Protein AF-A0A482CZC9-F1 (afdb_monomer_lite)

Secondary structure (DSSP, 8-state):
-HHHHHHHH-GGGSEETTEEEEEHHHHHHHHHHHHTS-------------

InterPro domains:
  IPR001816 Translation elongation factor EFTs/EF1B [MF_00050] (1-50)
  IPR036402 Elongation factor Ts, dimerisation domain superfamily [G3DSA:3.30.479.20] (10-50)
  IPR036402 Elongation factor Ts, dimerisation domain superfamily [SSF54713] (1-50)

Structure (mmCIF, N/CA/C/O backbone):
data_AF-A0A482CZC9-F1
#
_entry.id   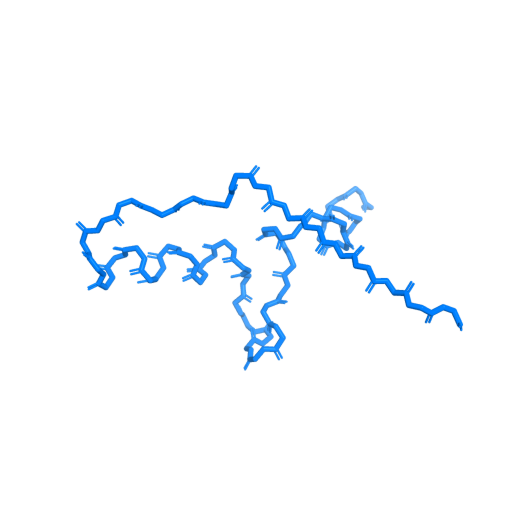AF-A0A482CZC9-F1
#
loop_
_atom_site.group_PDB
_atom_site.id
_atom_site.type_symbol
_atom_site.label_atom_id
_atom_site.label_alt_id
_atom_site.label_comp_id
_atom_site.label_asym_id
_atom_site.label_entity_id
_atom_site.label_seq_id
_atom_site.pdbx_PDB_ins_code
_atom_site.Cartn_x
_atom_site.Cartn_y
_atom_site.Cartn_z
_atom_site.occupancy
_atom_site.B_iso_or_equiv
_atom_site.auth_seq_id
_atom_site.auth_comp_id
_atom_site.auth_asym_id
_atom_site.auth_atom_id
_atom_site.pdbx_PDB_model_num
ATOM 1 N N . LYS A 1 1 ? 18.383 9.049 5.409 1.00 73.12 1 LYS A N 1
ATOM 2 C CA . LYS A 1 1 ? 18.540 8.565 4.013 1.00 73.12 1 LYS A CA 1
ATOM 3 C C . LYS A 1 1 ? 17.608 7.387 3.723 1.00 73.12 1 LYS A C 1
ATOM 5 O O . LYS A 1 1 ? 16.740 7.559 2.886 1.00 73.12 1 LYS A O 1
ATOM 10 N N . LEU A 1 2 ? 17.673 6.284 4.480 1.00 81.12 2 LEU A N 1
ATOM 11 C CA . LEU A 1 2 ? 16.832 5.093 4.255 1.00 81.12 2 LEU A CA 1
ATOM 12 C C . LEU A 1 2 ? 15.312 5.360 4.261 1.00 81.12 2 LEU A C 1
ATOM 14 O O . LEU A 1 2 ? 14.630 4.990 3.319 1.00 81.12 2 LEU A O 1
ATOM 18 N N . LYS A 1 3 ? 14.789 6.077 5.268 1.00 77.94 3 LYS A N 1
ATOM 19 C CA . LYS A 1 3 ? 13.349 6.401 5.354 1.00 77.94 3 LYS A CA 1
ATOM 20 C C . LYS A 1 3 ? 12.812 7.177 4.146 1.00 77.94 3 LYS A C 1
ATOM 22 O O . LYS A 1 3 ? 11.660 7.006 3.786 1.00 77.94 3 LYS A O 1
ATOM 27 N N . LYS A 1 4 ? 13.644 8.030 3.535 1.00 81.88 4 LYS A N 1
ATOM 28 C CA . LYS A 1 4 ? 13.257 8.787 2.340 1.00 81.88 4 LYS A CA 1
ATOM 29 C C . LYS A 1 4 ? 13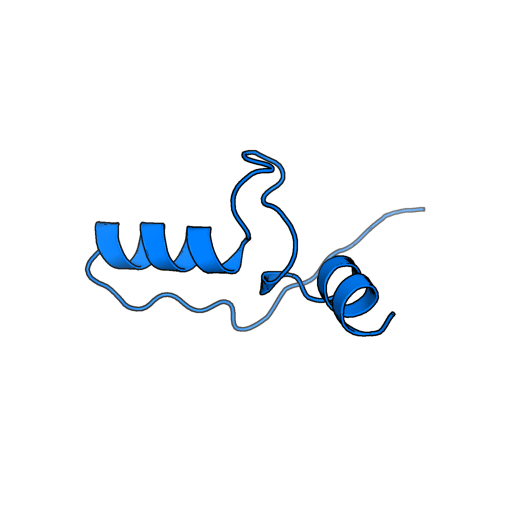.133 7.853 1.136 1.00 81.88 4 LYS A C 1
ATOM 31 O O . LYS A 1 4 ? 12.135 7.918 0.447 1.00 81.88 4 LYS A O 1
ATOM 36 N N . HIS A 1 5 ? 14.092 6.945 0.958 1.00 81.44 5 HIS A N 1
ATOM 37 C CA . HIS A 1 5 ? 14.017 5.939 -0.101 1.00 81.44 5 HIS A CA 1
ATOM 38 C C . HIS A 1 5 ? 12.833 4.992 0.054 1.00 81.44 5 HIS A C 1
ATOM 40 O O . HIS A 1 5 ? 12.195 4.681 -0.937 1.00 81.44 5 HIS A O 1
ATOM 46 N N . LEU A 1 6 ? 12.505 4.559 1.274 1.00 81.62 6 LEU A N 1
ATOM 47 C CA . LEU A 1 6 ? 11.336 3.700 1.483 1.00 81.62 6 LEU A CA 1
ATOM 48 C C . LEU A 1 6 ? 10.036 4.397 1.059 1.00 81.62 6 LEU A C 1
ATOM 50 O O . LEU A 1 6 ? 9.219 3.770 0.401 1.00 81.62 6 LEU A O 1
ATOM 54 N N . ARG A 1 7 ? 9.893 5.701 1.326 1.00 81.00 7 ARG A N 1
ATOM 55 C CA . ARG A 1 7 ? 8.756 6.501 0.839 1.00 81.00 7 ARG A CA 1
ATOM 56 C C . ARG A 1 7 ? 8.702 6.679 -0.679 1.00 81.00 7 ARG A C 1
ATOM 58 O O . ARG A 1 7 ? 7.673 7.101 -1.175 1.00 81.00 7 ARG A O 1
ATOM 65 N N . GLU A 1 8 ? 9.799 6.431 -1.391 1.00 79.88 8 GLU A N 1
ATOM 66 C CA . GLU A 1 8 ? 9.877 6.567 -2.853 1.00 79.88 8 GLU A CA 1
ATOM 67 C C . GLU A 1 8 ? 9.646 5.233 -3.583 1.00 79.88 8 GLU A C 1
ATOM 69 O O . GLU A 1 8 ? 9.487 5.238 -4.797 1.00 79.88 8 GLU A O 1
ATOM 74 N N . ILE A 1 9 ? 9.698 4.091 -2.883 1.00 86.00 9 ILE A N 1
ATOM 75 C CA . ILE A 1 9 ? 9.633 2.756 -3.514 1.00 86.00 9 ILE A CA 1
ATOM 76 C C . ILE A 1 9 ? 8.561 1.839 -2.918 1.00 86.00 9 ILE A C 1
ATOM 78 O O . ILE A 1 9 ? 8.188 0.848 -3.542 1.00 86.00 9 ILE A O 1
ATOM 82 N N . VAL A 1 10 ? 8.108 2.105 -1.689 1.00 87.75 10 VAL A N 1
ATOM 83 C CA . VAL A 1 10 ? 7.099 1.290 -1.009 1.00 87.75 10 VAL A CA 1
ATOM 84 C C . VAL A 1 10 ? 5.745 1.946 -1.211 1.00 87.75 10 VAL A C 1
ATOM 86 O O . VAL A 1 10 ? 5.459 2.947 -0.564 1.00 87.75 10 VAL A O 1
ATOM 89 N N . LEU A 1 11 ? 4.896 1.324 -2.032 1.00 87.50 11 LEU A N 1
ATOM 90 C CA . LEU A 1 11 ? 3.555 1.817 -2.369 1.00 87.50 11 LEU A CA 1
ATOM 91 C C . LEU A 1 11 ? 2.757 2.295 -1.146 1.00 87.50 11 LEU A C 1
ATOM 93 O O . LEU A 1 11 ? 2.111 3.330 -1.190 1.00 87.50 11 LEU A O 1
ATOM 97 N N . LEU A 1 12 ? 2.818 1.556 -0.035 1.00 88.06 12 LEU A N 1
ATOM 98 C CA . LEU A 1 12 ? 2.087 1.884 1.194 1.00 88.06 12 LEU A CA 1
ATOM 99 C C . LEU A 1 12 ? 2.580 3.164 1.891 1.00 88.06 12 LEU A C 1
ATOM 101 O O . LEU A 1 12 ? 1.800 3.814 2.583 1.00 88.06 12 LEU A O 1
ATOM 105 N N . GLU A 1 13 ? 3.853 3.515 1.719 1.00 87.56 13 GLU A N 1
ATOM 106 C CA . GLU A 1 13 ? 4.496 4.690 2.320 1.00 87.56 13 GLU A CA 1
ATOM 107 C C . GLU A 1 13 ? 4.488 5.908 1.379 1.00 87.56 13 GLU A C 1
ATOM 109 O O . GLU A 1 13 ? 4.875 7.006 1.790 1.00 87.56 13 GLU A O 1
ATOM 114 N N . GLU A 1 14 ? 4.065 5.723 0.125 1.00 88.06 14 GLU A N 1
ATOM 115 C CA . GLU A 1 14 ? 3.876 6.803 -0.840 1.00 88.06 14 GLU A CA 1
ATOM 116 C C . GLU A 1 14 ? 2.648 7.649 -0.485 1.00 88.06 14 GLU A C 1
ATOM 118 O O . GLU A 1 14 ? 1.660 7.157 0.069 1.00 88.06 14 GLU A O 1
ATOM 123 N N . SER A 1 15 ? 2.697 8.936 -0.833 1.00 89.31 15 SER A N 1
ATOM 124 C CA . SER A 1 15 ? 1.537 9.826 -0.748 1.00 89.31 15 SER A CA 1
ATOM 125 C C . SER A 1 15 ? 0.497 9.462 -1.808 1.00 89.31 15 SER A C 1
ATOM 127 O O . SER A 1 15 ? 0.831 9.159 -2.956 1.00 89.31 15 SER A O 1
ATOM 129 N N . VAL A 1 16 ? -0.784 9.542 -1.455 1.00 87.56 16 VAL A N 1
ATOM 130 C CA . VAL A 1 16 ? -1.877 9.296 -2.396 1.00 87.56 16 VAL A CA 1
ATOM 131 C C . VAL A 1 1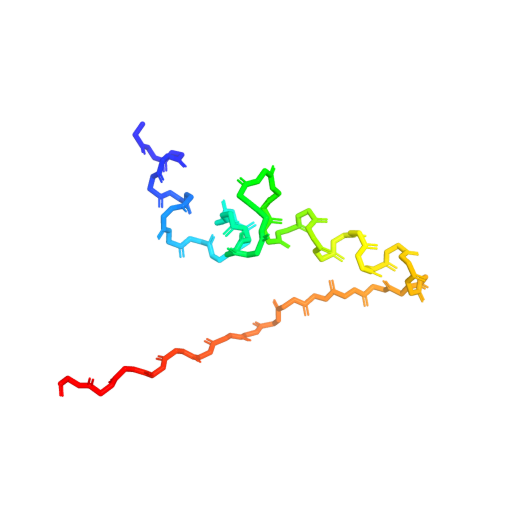6 ? -1.886 10.397 -3.459 1.00 87.56 16 VAL A C 1
ATOM 133 O O . VAL A 1 16 ? -1.959 11.577 -3.148 1.00 87.56 16 VAL A O 1
ATOM 136 N N . VAL A 1 17 ? -1.903 10.027 -4.743 1.00 87.62 17 VAL A N 1
ATOM 137 C CA . V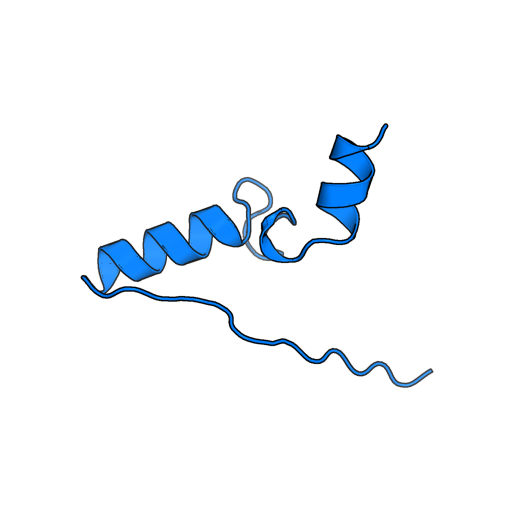AL A 1 17 ? -1.892 10.994 -5.867 1.00 87.62 17 VAL A CA 1
ATOM 138 C C . VAL A 1 17 ? -3.028 12.028 -5.779 1.00 87.62 17 VAL A C 1
ATOM 140 O O . VAL A 1 17 ? -2.884 13.160 -6.230 1.00 87.62 17 VAL A O 1
ATOM 143 N N . LYS A 1 18 ? -4.172 11.636 -5.207 1.00 84.25 18 LYS A N 1
ATOM 144 C CA . LYS A 1 18 ? -5.355 12.493 -5.027 1.00 84.25 18 LYS A CA 1
ATOM 145 C C . LYS A 1 18 ? -5.334 13.331 -3.742 1.00 84.25 18 LYS A C 1
ATOM 147 O O . LYS A 1 18 ? -6.135 14.253 -3.642 1.00 84.25 18 LYS A O 1
ATOM 152 N N . ASP A 1 19 ? -4.485 12.989 -2.776 1.00 83.25 19 ASP A N 1
ATOM 153 C CA . ASP A 1 19 ? -4.350 13.685 -1.495 1.00 83.25 19 ASP A CA 1
ATOM 154 C C . ASP A 1 19 ? -2.923 13.492 -0.968 1.00 83.25 19 ASP A C 1
ATOM 156 O O . ASP A 1 19 ? -2.576 12.454 -0.402 1.00 83.25 19 ASP A O 1
ATOM 160 N N . ASP A 1 20 ? -2.082 14.500 -1.178 1.00 82.06 20 ASP A N 1
ATOM 161 C CA . ASP A 1 20 ? -0.659 14.466 -0.848 1.00 82.06 20 ASP A CA 1
ATOM 162 C C . ASP A 1 20 ? -0.381 14.447 0.664 1.00 82.06 20 ASP A C 1
ATOM 164 O O . ASP A 1 20 ? 0.753 14.184 1.084 1.00 82.06 20 ASP A O 1
ATOM 168 N N . LYS A 1 21 ? -1.414 14.680 1.484 1.00 86.25 21 LYS A N 1
ATOM 169 C CA . LYS A 1 21 ? -1.334 14.680 2.949 1.00 86.25 21 LYS A CA 1
ATOM 170 C C . LYS A 1 21 ? -1.423 13.290 3.559 1.00 86.25 21 LYS A C 1
ATOM 172 O O . LYS A 1 21 ? -0.996 13.129 4.700 1.00 86.25 21 LYS A O 1
ATOM 177 N N . LEU A 1 22 ? -1.990 12.328 2.834 1.00 89.12 22 LEU A N 1
ATOM 178 C CA . LEU A 1 22 ? -2.198 10.966 3.310 1.00 89.12 22 LEU A CA 1
ATOM 179 C C . LEU A 1 22 ? -1.314 9.996 2.541 1.00 89.12 22 LEU A C 1
ATOM 181 O O . LEU A 1 22 ? -1.160 10.085 1.322 1.00 89.12 22 LEU A O 1
ATOM 185 N N . THR A 1 23 ? -0.764 9.031 3.261 1.00 90.38 23 THR A N 1
ATOM 186 C CA . THR A 1 23 ? -0.115 7.869 2.660 1.00 90.38 23 THR A CA 1
ATOM 187 C C . THR A 1 23 ? -1.152 6.868 2.157 1.00 90.38 23 THR A C 1
ATOM 189 O O . THR A 1 23 ? -2.293 6.820 2.632 1.00 90.38 23 THR A O 1
ATOM 192 N N . VAL A 1 24 ? -0.766 6.028 1.197 1.00 89.56 24 VAL A N 1
ATOM 193 C CA . VAL A 1 24 ? -1.632 4.950 0.692 1.00 89.56 24 VAL A CA 1
ATOM 194 C C . VAL A 1 24 ? -2.086 4.036 1.832 1.00 89.56 24 VAL A C 1
ATOM 196 O O . VAL A 1 24 ? -3.253 3.647 1.870 1.00 89.56 24 VAL A O 1
ATOM 199 N N . LYS A 1 25 ? -1.213 3.758 2.806 1.00 90.75 25 LYS A N 1
ATOM 200 C CA . LYS A 1 25 ? -1.562 2.995 4.008 1.00 90.75 25 LYS A CA 1
ATOM 201 C C . LYS A 1 25 ? -2.688 3.643 4.813 1.00 90.75 25 LYS A C 1
ATOM 203 O O . LYS A 1 25 ? -3.685 2.985 5.100 1.00 90.75 25 LYS A O 1
ATOM 208 N N . GLU A 1 26 ? -2.555 4.926 5.145 1.00 92.00 26 GLU A N 1
ATOM 209 C CA . GLU A 1 26 ? -3.581 5.658 5.902 1.00 92.00 26 GLU A CA 1
ATOM 210 C C . GLU A 1 26 ? -4.911 5.679 5.147 1.00 92.00 26 GLU A C 1
ATOM 212 O O . GLU A 1 26 ? -5.976 5.541 5.753 1.00 92.00 26 GLU A O 1
ATOM 217 N N . LYS A 1 27 ? -4.860 5.773 3.812 1.00 90.75 27 LYS A N 1
ATOM 218 C CA . LYS A 1 27 ? -6.074 5.739 3.001 1.00 90.75 27 LYS A CA 1
ATOM 219 C C . LYS A 1 27 ? -6.756 4.374 3.016 1.00 90.75 27 LYS A C 1
ATOM 221 O O . LYS A 1 27 ? -7.982 4.317 3.084 1.00 90.75 27 LYS A O 1
ATOM 226 N N . ILE A 1 28 ? -5.992 3.286 2.971 1.00 91.06 28 ILE A N 1
ATOM 227 C CA . ILE A 1 28 ? -6.539 1.927 3.090 1.00 91.06 28 ILE A CA 1
ATOM 228 C C . ILE A 1 28 ? -7.194 1.744 4.459 1.00 91.06 28 ILE A C 1
ATOM 230 O O . ILE A 1 28 ? -8.312 1.240 4.524 1.00 91.06 28 ILE A O 1
ATOM 234 N N . GLU A 1 29 ? -6.559 2.213 5.536 1.00 91.25 29 GLU A N 1
ATOM 235 C CA . GLU A 1 29 ? -7.127 2.152 6.888 1.00 91.25 29 GLU A CA 1
ATOM 236 C C . GLU A 1 29 ? -8.432 2.959 7.013 1.00 91.25 29 GLU A C 1
ATOM 238 O O . GLU A 1 29 ? -9.376 2.518 7.671 1.00 91.25 29 GLU A O 1
ATOM 243 N N . GLU A 1 30 ? -8.514 4.134 6.384 1.00 91.25 30 GLU A N 1
ATOM 244 C CA . GLU A 1 30 ? -9.737 4.946 6.335 1.00 91.25 30 GLU A CA 1
ATOM 245 C C . GLU A 1 30 ? -10.877 4.205 5.620 1.00 91.25 30 GLU A C 1
ATOM 247 O O . GLU A 1 30 ? -11.998 4.132 6.133 1.00 91.25 30 GLU A O 1
ATOM 252 N N . VAL A 1 31 ? -10.584 3.604 4.463 1.00 90.81 31 VAL A N 1
ATOM 253 C CA . VAL A 1 31 ? -11.571 2.835 3.695 1.00 90.81 31 VAL A CA 1
ATOM 254 C C . VAL A 1 31 ? -11.993 1.580 4.465 1.00 90.81 31 VAL A C 1
ATOM 256 O O . VAL A 1 31 ? -13.193 1.337 4.602 1.00 90.81 31 VAL A O 1
ATOM 259 N N . ALA A 1 32 ? -11.046 0.842 5.046 1.00 91.88 32 ALA A N 1
ATOM 260 C CA . ALA A 1 32 ? -11.304 -0.327 5.886 1.0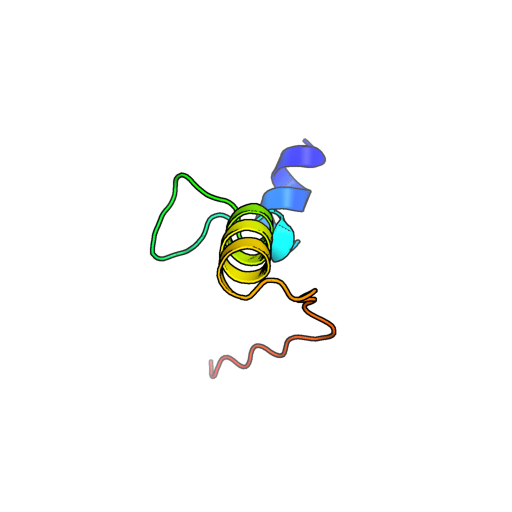0 91.88 32 ALA A CA 1
ATOM 261 C C . ALA A 1 32 ? -12.258 0.010 7.045 1.00 91.88 32 ALA A C 1
ATOM 263 O O . ALA A 1 32 ? -13.267 -0.670 7.252 1.00 91.88 32 ALA A O 1
ATOM 264 N N . LYS A 1 33 ? -12.015 1.135 7.735 1.00 92.69 33 LYS A N 1
ATOM 265 C CA . LYS A 1 33 ? -12.903 1.649 8.792 1.00 92.69 33 LYS A CA 1
ATOM 266 C C . LYS A 1 33 ? -14.297 1.979 8.262 1.00 92.69 33 LYS A C 1
ATOM 268 O O . LYS A 1 33 ? -15.282 1.587 8.882 1.00 92.69 33 LYS A O 1
ATOM 273 N N . SER A 1 34 ? -14.396 2.657 7.117 1.00 93.38 34 SER A N 1
ATOM 274 C CA . SER A 1 34 ? -15.693 3.008 6.516 1.00 93.38 34 SER A CA 1
ATOM 275 C C . SER A 1 34 ? -16.524 1.786 6.111 1.00 93.38 34 SER A C 1
ATOM 277 O O . SER A 1 34 ? -17.749 1.814 6.191 1.00 93.38 34 SER A O 1
ATOM 279 N N . MET A 1 35 ? -15.857 0.701 5.717 1.00 91.69 35 MET A N 1
ATOM 280 C CA . MET A 1 35 ? -16.488 -0.537 5.268 1.00 91.69 35 MET A CA 1
ATOM 281 C C . MET A 1 35 ? -16.665 -1.559 6.400 1.00 91.69 35 MET A C 1
ATOM 283 O O . MET A 1 35 ? -17.268 -2.604 6.175 1.00 91.69 35 MET A O 1
ATOM 287 N N . SER A 1 36 ? -16.159 -1.266 7.607 1.00 91.31 36 SER A N 1
ATOM 288 C CA . SER A 1 36 ? -16.111 -2.200 8.746 1.00 91.31 36 SER A CA 1
ATOM 289 C C . SER A 1 36 ? -15.529 -3.569 8.370 1.00 91.31 36 SER A C 1
ATOM 291 O O . SER A 1 36 ? -15.970 -4.603 8.870 1.00 91.31 36 SER A O 1
ATOM 293 N N . THR A 1 37 ? -14.548 -3.571 7.466 1.00 91.62 37 THR A N 1
ATOM 294 C CA . THR A 1 37 ? -13.889 -4.774 6.952 1.00 91.62 37 THR A CA 1
ATOM 295 C C . THR A 1 37 ? -12.385 -4.559 6.900 1.00 91.62 37 THR A C 1
ATOM 297 O O . THR A 1 37 ? -11.915 -3.431 6.767 1.00 91.62 37 THR A O 1
ATOM 300 N N . GLU A 1 38 ? -11.628 -5.646 6.972 1.00 90.19 38 GLU A N 1
ATOM 301 C CA . GLU A 1 38 ? -10.192 -5.624 6.713 1.00 90.19 38 GLU A CA 1
ATOM 302 C C . GLU A 1 38 ? -9.932 -5.524 5.204 1.00 90.19 38 GLU A C 1
ATOM 304 O O . GLU A 1 38 ? -10.619 -6.163 4.401 1.00 90.19 38 GLU A O 1
ATOM 309 N N . ILE A 1 39 ? -8.976 -4.676 4.818 1.00 91.56 39 ILE A N 1
ATOM 310 C CA . ILE A 1 39 ? -8.581 -4.449 3.426 1.00 91.56 39 ILE A CA 1
ATOM 311 C C . ILE A 1 39 ? -7.061 -4.443 3.372 1.00 91.56 39 ILE A C 1
ATOM 313 O O . ILE A 1 39 ? -6.415 -3.661 4.067 1.00 91.56 39 ILE A O 1
ATOM 317 N N . GLU A 1 40 ? -6.502 -5.273 2.498 1.00 91.06 40 GLU A N 1
ATOM 318 C CA . GLU A 1 40 ? -5.063 -5.388 2.294 1.00 91.06 40 GLU A CA 1
ATOM 319 C C . GLU A 1 40 ? -4.723 -5.377 0.800 1.00 91.06 40 GLU A C 1
ATOM 321 O O . GLU A 1 40 ? -5.454 -5.926 -0.029 1.00 91.06 40 GLU A O 1
ATOM 326 N N . ILE A 1 41 ? -3.591 -4.760 0.448 1.00 89.75 41 ILE A N 1
ATOM 327 C CA . ILE A 1 41 ? -3.007 -4.874 -0.893 1.00 89.75 41 ILE A CA 1
ATOM 328 C C . ILE A 1 41 ? -2.059 -6.071 -0.886 1.00 89.75 41 ILE A C 1
ATOM 330 O O . ILE A 1 41 ? -1.023 -6.032 -0.227 1.00 89.75 41 ILE A O 1
ATOM 334 N N . ILE A 1 42 ? -2.409 -7.115 -1.640 1.00 93.19 42 ILE A N 1
ATOM 335 C CA . ILE A 1 42 ? -1.617 -8.353 -1.716 1.00 93.19 42 ILE A CA 1
ATOM 336 C C . ILE A 1 42 ? -0.523 -8.256 -2.789 1.00 93.19 42 ILE A C 1
ATOM 338 O O . ILE A 1 42 ? 0.595 -8.712 -2.573 1.00 93.19 42 ILE A O 1
ATOM 342 N N . ASP A 1 43 ? -0.835 -7.668 -3.946 1.00 91.44 43 ASP A N 1
ATOM 343 C CA . ASP A 1 43 ? 0.096 -7.521 -5.069 1.00 91.44 43 ASP A CA 1
ATOM 344 C C . ASP A 1 43 ? -0.323 -6.337 -5.958 1.00 91.44 43 ASP A C 1
ATOM 346 O O . ASP A 1 43 ? -1.508 -5.988 -6.023 1.00 91.44 43 ASP A O 1
ATOM 350 N N . PHE A 1 44 ? 0.632 -5.725 -6.659 1.00 90.12 44 PHE A N 1
ATOM 351 C CA . PHE A 1 44 ? 0.361 -4.704 -7.670 1.00 90.12 44 PHE A CA 1
ATOM 352 C C . PHE A 1 44 ? 1.298 -4.860 -8.871 1.00 90.12 44 PHE A C 1
ATOM 354 O O . PHE A 1 44 ? 2.470 -5.203 -8.740 1.00 90.12 44 PHE A O 1
ATOM 361 N N . LYS A 1 45 ? 0.782 -4.576 -10.071 1.00 91.44 45 LYS A N 1
ATOM 362 C CA . LYS A 1 45 ? 1.561 -4.607 -11.315 1.00 91.44 45 LYS A CA 1
ATOM 363 C C . LYS A 1 45 ? 1.426 -3.272 -12.023 1.00 91.44 45 LYS A C 1
ATOM 365 O O . LYS A 1 45 ? 0.318 -2.850 -12.343 1.00 91.44 45 LYS A O 1
ATOM 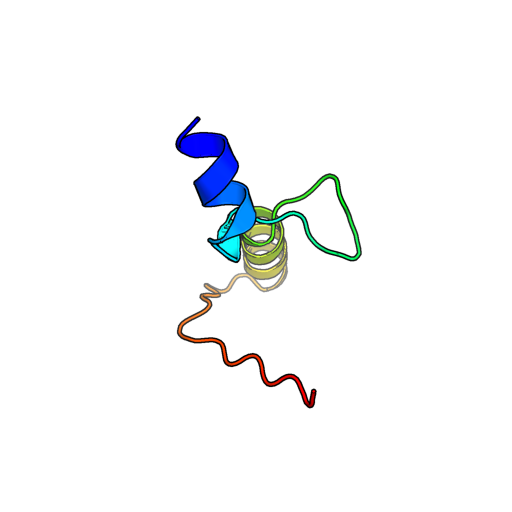370 N N . TYR A 1 46 ? 2.559 -2.632 -12.279 1.00 89.50 46 TYR A N 1
ATOM 371 C CA . TYR A 1 46 ? 2.642 -1.417 -13.078 1.00 89.50 46 TYR A CA 1
ATOM 372 C C . TYR A 1 46 ? 3.311 -1.745 -14.414 1.00 89.50 46 TYR A C 1
ATOM 374 O O . TYR A 1 46 ? 4.411 -2.293 -14.437 1.00 89.50 46 TYR A O 1
ATOM 382 N N . LEU A 1 47 ? 2.635 -1.435 -15.522 1.00 92.19 47 LEU A N 1
ATOM 383 C CA . LEU A 1 47 ? 3.188 -1.553 -16.868 1.00 92.19 47 LEU A CA 1
ATOM 384 C C . LEU A 1 47 ? 3.271 -0.157 -17.483 1.00 92.19 47 LEU A C 1
ATOM 386 O O . LEU A 1 47 ? 2.254 0.528 -17.593 1.00 92.19 47 LEU A O 1
ATOM 390 N N . SER A 1 48 ? 4.465 0.242 -17.911 1.00 90.88 48 SER A N 1
ATOM 391 C CA . SER A 1 48 ? 4.682 1.419 -18.748 1.00 90.88 48 SER A CA 1
ATOM 392 C C . SER A 1 48 ? 5.133 0.982 -20.138 1.00 90.88 48 SER A C 1
ATOM 394 O O . SER A 1 48 ? 5.935 0.060 -20.290 1.00 90.88 48 SER A O 1
ATOM 396 N N . VAL A 1 49 ? 4.593 1.636 -21.164 1.00 90.69 49 VAL A N 1
ATOM 397 C CA . VAL A 1 49 ? 5.097 1.517 -22.534 1.00 90.69 49 VAL A CA 1
ATOM 398 C C . VAL A 1 49 ? 6.085 2.661 -22.733 1.00 90.69 49 VAL A C 1
ATOM 400 O O . VAL A 1 49 ? 5.756 3.800 -22.400 1.00 90.69 49 VAL A O 1
ATOM 403 N N . GLY A 1 50 ? 7.298 2.321 -23.173 1.00 73.06 50 GLY A N 1
ATOM 404 C CA . GLY A 1 50 ? 8.376 3.279 -23.437 1.00 73.06 50 GLY A CA 1
ATOM 405 C C . GLY A 1 50 ? 8.083 4.201 -24.609 1.00 73.06 50 GLY A C 1
ATOM 406 O O . GLY A 1 50 ? 7.385 3.753 -25.547 1.00 73.06 50 GLY A O 1
#

Sequence (50 aa):
KLKKHLREIVLLEESVVKDDKLTVKEKIEEVAKSMSTEIEIIDFKYLSVG

Foldseek 3Di:
DVLVVCCVPPQQNDADPVGNVDGVVRVQVVVCVVVVHHDDDPDDDDDDDD

Radius of gyration: 12.79 Å; chains: 1; bounding box: 35×23×32 Å

pLDDT: mean 87.76, std 4.92, range [73.06, 93.38]

Organism: NCBI:txid47466